Protein AF-A0A7C6WUN3-F1 (afdb_monomer)

Nearest PDB structures (foldseek):
  3dx5-assembly1_A  TM=6.232E-01  e=2.231E-01  Bacillus anthracis
  5tnv-assembly1_A  TM=5.798E-01  e=2.880E-01  Mycolicibacterium smegmatis MC2 155
  3lmz-assembly1_A-2  TM=5.582E-01  e=8.530E-01  Parabacteroides distasonis ATCC 8503

Structure (mmCIF, N/CA/C/O backbone):
data_AF-A0A7C6WUN3-F1
#
_entry.id   AF-A0A7C6WUN3-F1
#
loop_
_atom_site.group_PDB
_atom_site.id
_atom_site.type_symbol
_atom_site.label_atom_id
_atom_site.label_alt_id
_atom_site.label_comp_id
_atom_site.label_asym_id
_atom_site.label_entity_id
_atom_site.label_seq_id
_atom_site.pdbx_PDB_ins_code
_atom_site.Cartn_x
_atom_site.Cartn_y
_atom_site.Cartn_z
_atom_site.occupancy
_atom_site.B_iso_or_equiv
_atom_site.auth_seq_id
_atom_site.auth_comp_id
_atom_site.auth_asym_id
_atom_site.auth_atom_id
_atom_site.pdbx_PDB_model_num
ATOM 1 N N . LEU A 1 1 ? -6.013 -14.497 16.327 1.00 86.88 1 LEU A N 1
ATOM 2 C CA . LEU A 1 1 ? -4.813 -14.466 15.458 1.00 86.88 1 LEU A CA 1
ATOM 3 C C . LEU A 1 1 ? -4.934 -13.212 14.608 1.00 86.88 1 LEU A C 1
ATOM 5 O O . LEU A 1 1 ? -6.048 -12.945 14.193 1.00 86.88 1 LEU A O 1
ATOM 9 N N . MET A 1 2 ? -3.855 -12.459 14.393 1.00 95.06 2 MET A N 1
ATOM 10 C CA . MET A 1 2 ? -3.858 -11.282 13.511 1.00 95.06 2 MET A CA 1
ATOM 11 C C . MET A 1 2 ? -2.974 -11.541 12.286 1.00 95.06 2 MET A C 1
ATOM 13 O O . MET A 1 2 ? -2.032 -12.331 12.383 1.00 95.06 2 MET A O 1
ATOM 17 N N . VAL A 1 3 ? -3.251 -10.864 11.170 1.00 96.38 3 VAL A N 1
ATOM 18 C CA . VAL A 1 3 ? -2.481 -10.965 9.918 1.00 96.38 3 VAL A CA 1
ATOM 19 C C . VAL A 1 3 ? -1.834 -9.635 9.530 1.00 96.38 3 VAL A C 1
ATOM 21 O O . VAL A 1 3 ? -2.332 -8.563 9.874 1.00 96.38 3 VAL A O 1
ATOM 24 N N . ILE A 1 4 ? -0.728 -9.707 8.791 1.00 97.94 4 ILE A N 1
ATOM 25 C CA . ILE A 1 4 ? -0.203 -8.578 8.019 1.00 97.94 4 ILE A CA 1
ATOM 26 C C . ILE A 1 4 ? -0.677 -8.791 6.586 1.00 97.94 4 ILE A C 1
ATOM 28 O O . ILE A 1 4 ? -0.344 -9.811 5.978 1.00 97.94 4 ILE A O 1
ATOM 32 N N . LEU A 1 5 ? -1.496 -7.874 6.077 1.00 98.19 5 LEU A N 1
ATOM 33 C CA . LEU A 1 5 ? -2.067 -7.993 4.740 1.00 98.19 5 LEU A CA 1
ATOM 34 C C . LEU A 1 5 ? -1.201 -7.229 3.740 1.00 98.19 5 LEU A C 1
ATOM 36 O O . LEU A 1 5 ? -0.914 -6.048 3.913 1.00 98.19 5 LEU A O 1
ATOM 40 N N . ASP A 1 6 ? -0.822 -7.913 2.672 1.00 98.25 6 ASP A N 1
ATOM 41 C CA . ASP A 1 6 ? -0.110 -7.340 1.539 1.00 98.25 6 ASP A CA 1
ATOM 42 C C . ASP A 1 6 ? -0.999 -7.474 0.296 1.00 98.25 6 ASP A C 1
ATOM 44 O O . ASP A 1 6 ? -1.136 -8.584 -0.229 1.00 98.25 6 ASP A O 1
ATOM 48 N N . PRO A 1 7 ? -1.625 -6.381 -0.177 1.00 97.75 7 PRO A N 1
ATOM 49 C CA . PRO A 1 7 ? -2.504 -6.440 -1.339 1.00 97.75 7 PRO A CA 1
ATOM 50 C C . PRO A 1 7 ? -1.805 -6.916 -2.619 1.00 97.75 7 PRO A C 1
ATOM 52 O O . PRO A 1 7 ? -2.447 -7.537 -3.460 1.00 97.75 7 PRO A O 1
ATOM 55 N N . VAL A 1 8 ? -0.501 -6.662 -2.776 1.00 97.94 8 VAL A N 1
ATOM 56 C CA . VAL A 1 8 ? 0.252 -7.047 -3.980 1.00 97.94 8 VAL A CA 1
ATOM 57 C C . VAL A 1 8 ? 0.559 -8.544 -3.983 1.00 97.94 8 VAL A C 1
ATOM 59 O O . VAL A 1 8 ? 0.512 -9.164 -5.043 1.00 97.94 8 VAL A O 1
ATOM 62 N N . ASN A 1 9 ? 0.792 -9.159 -2.820 1.00 97.75 9 ASN A N 1
ATOM 63 C CA . ASN A 1 9 ? 1.007 -10.613 -2.728 1.00 97.75 9 ASN A CA 1
ATOM 64 C C . ASN A 1 9 ? -0.237 -11.445 -3.094 1.00 97.75 9 ASN A C 1
ATOM 66 O O . ASN A 1 9 ? -0.119 -12.650 -3.306 1.00 97.75 9 ASN A O 1
ATOM 70 N N . LEU A 1 10 ? -1.420 -10.829 -3.176 1.00 97.56 10 LEU A N 1
ATOM 71 C CA . LEU A 1 10 ? -2.643 -11.484 -3.655 1.00 97.56 10 LEU A CA 1
ATOM 72 C C . LEU A 1 10 ? -2.71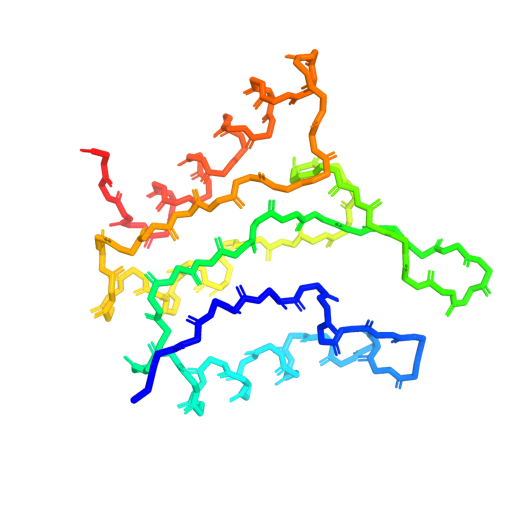2 -11.564 -5.186 1.00 97.56 10 LEU A C 1
ATOM 74 O O . LEU A 1 10 ? -3.608 -12.214 -5.730 1.00 97.56 10 LEU A O 1
ATOM 78 N N . LEU A 1 11 ? 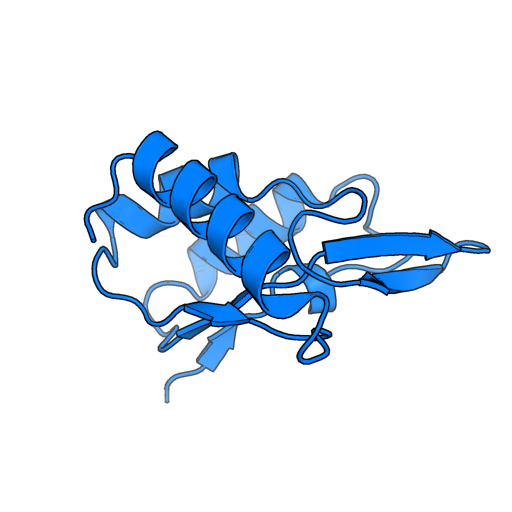-1.810 -10.875 -5.886 1.00 97.94 11 LEU A N 1
ATOM 79 C CA . LEU A 1 11 ? -1.865 -10.684 -7.327 1.00 97.94 11 LEU A CA 1
ATOM 80 C C . LEU A 1 11 ? -0.852 -11.567 -8.053 1.00 97.94 11 LEU A C 1
ATOM 82 O O . LEU A 1 11 ? 0.295 -11.732 -7.642 1.00 97.94 11 LEU A O 1
ATOM 86 N N . HIS A 1 12 ? -1.276 -12.089 -9.194 1.00 96.75 12 HIS A N 1
ATOM 87 C CA . HIS A 1 12 ? -0.463 -12.857 -10.130 1.00 96.75 12 HIS A CA 1
ATOM 88 C C . HIS A 1 12 ? -1.048 -12.734 -11.547 1.00 96.75 12 HIS A C 1
ATOM 90 O O . HIS A 1 12 ? -2.156 -12.217 -11.720 1.00 96.75 12 HIS A O 1
ATOM 96 N N . GLY A 1 13 ? -0.344 -13.250 -12.560 1.00 95.62 13 GLY A N 1
ATOM 97 C CA . GLY A 1 13 ? -0.738 -13.119 -13.971 1.00 95.62 13 GLY A CA 1
ATOM 98 C C . GLY A 1 13 ? -2.204 -13.467 -14.264 1.00 95.62 13 GLY A C 1
ATOM 99 O O . GLY A 1 13 ? -2.867 -12.739 -14.997 1.00 95.62 13 GLY A O 1
ATOM 100 N N . ASP A 1 14 ? -2.750 -14.493 -13.606 1.00 96.50 14 ASP A N 1
ATOM 101 C CA . ASP A 1 14 ? -4.102 -14.995 -13.893 1.00 96.50 14 ASP A CA 1
ATOM 102 C C . ASP A 1 14 ? -5.239 -14.181 -13.248 1.00 96.50 14 ASP A C 1
ATOM 104 O O . ASP A 1 14 ? -6.407 -14.341 -13.611 1.00 96.50 14 ASP A O 1
ATOM 108 N N . ASN A 1 15 ? -4.944 -13.309 -12.276 1.00 97.25 15 ASN A N 1
ATOM 109 C CA . ASN A 1 15 ? -5.968 -12.515 -11.580 1.00 97.25 15 ASN A CA 1
ATOM 110 C C . ASN A 1 15 ? -5.752 -11.003 -11.660 1.00 97.25 15 ASN A C 1
ATOM 112 O O . ASN A 1 15 ? -6.634 -10.264 -11.226 1.00 97.25 15 ASN A O 1
ATOM 116 N N . ILE A 1 16 ? -4.653 -10.535 -12.258 1.00 96.50 16 ILE A N 1
ATOM 117 C CA . ILE A 1 16 ? -4.328 -9.107 -12.291 1.00 96.50 16 ILE A CA 1
ATOM 118 C C . ILE A 1 16 ? -5.401 -8.267 -12.995 1.00 96.50 16 ILE A C 1
ATOM 120 O O . ILE A 1 16 ? -5.719 -7.169 -12.551 1.00 96.50 16 ILE A O 1
ATOM 124 N N . ALA A 1 17 ? -6.056 -8.822 -14.020 1.00 96.12 17 ALA A N 1
ATOM 125 C CA . ALA A 1 17 ? -7.174 -8.172 -14.709 1.00 96.12 17 ALA A CA 1
ATOM 126 C C . ALA A 1 17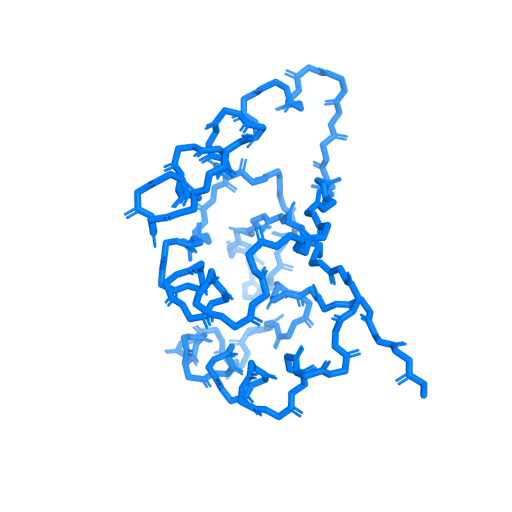 ? -8.399 -7.926 -13.801 1.00 96.12 17 ALA A C 1
ATOM 128 O O . ALA A 1 17 ? -9.276 -7.139 -14.143 1.00 96.12 17 ALA A O 1
ATOM 129 N N . ARG A 1 18 ? -8.470 -8.603 -12.647 1.00 97.31 18 ARG A N 1
ATOM 130 C CA . ARG A 1 18 ? -9.513 -8.462 -11.619 1.00 97.31 18 ARG A CA 1
ATOM 131 C C . ARG A 1 18 ? -8.939 -7.968 -10.287 1.00 97.31 18 ARG A C 1
ATOM 133 O O . ARG A 1 18 ? -9.562 -8.191 -9.252 1.00 97.31 18 ARG A O 1
ATOM 140 N N . ARG A 1 19 ? -7.764 -7.324 -10.307 1.00 96.88 19 ARG A N 1
ATOM 141 C CA . ARG A 1 19 ? -7.028 -6.853 -9.123 1.00 96.88 19 ARG A CA 1
ATOM 142 C C . ARG A 1 19 ? -7.934 -6.221 -8.072 1.00 96.88 19 ARG A C 1
ATOM 144 O O . ARG A 1 19 ? -7.920 -6.659 -6.928 1.00 96.88 19 ARG A O 1
ATOM 151 N N . ASP A 1 20 ? -8.716 -5.220 -8.466 1.00 96.62 20 ASP A N 1
ATOM 152 C CA . ASP A 1 20 ? -9.516 -4.439 -7.520 1.00 96.62 20 ASP A CA 1
ATOM 153 C C . ASP A 1 20 ? -10.553 -5.327 -6.813 1.00 96.62 20 ASP A C 1
ATOM 155 O O . ASP A 1 20 ? -10.686 -5.262 -5.597 1.00 96.62 20 ASP A O 1
ATOM 159 N N . ALA A 1 21 ? -11.187 -6.256 -7.540 1.00 98.00 21 ALA A N 1
ATOM 160 C CA . ALA A 1 21 ? -12.134 -7.209 -6.960 1.00 98.00 21 ALA A CA 1
ATOM 161 C C . ALA A 1 21 ? -11.465 -8.201 -5.992 1.00 98.00 21 ALA A C 1
ATOM 163 O O . ALA A 1 21 ? -12.034 -8.508 -4.948 1.00 98.00 21 ALA A O 1
ATOM 164 N N . VAL A 1 22 ? -10.258 -8.685 -6.316 1.00 98.25 22 VAL A N 1
ATOM 165 C CA . VAL A 1 22 ? -9.488 -9.587 -5.436 1.00 98.25 22 VAL A CA 1
ATOM 166 C C . VAL A 1 22 ? -9.118 -8.879 -4.133 1.00 98.25 22 VAL A C 1
ATOM 168 O O . VAL A 1 22 ? -9.253 -9.448 -3.050 1.00 98.25 22 VAL A O 1
ATOM 171 N N . ILE A 1 23 ? -8.661 -7.629 -4.228 1.00 98.19 23 ILE A N 1
ATOM 172 C CA . ILE A 1 23 ? -8.280 -6.836 -3.059 1.00 98.19 23 ILE A CA 1
ATOM 173 C C . ILE A 1 23 ? -9.514 -6.478 -2.227 1.00 98.19 23 ILE A C 1
ATOM 175 O O . ILE A 1 23 ? -9.470 -6.606 -1.005 1.00 98.19 23 ILE A O 1
ATOM 179 N N . ASP A 1 24 ? -10.616 -6.072 -2.857 1.00 97.75 24 ASP A N 1
ATOM 180 C CA . ASP A 1 24 ? -11.854 -5.738 -2.149 1.00 97.75 24 ASP A CA 1
ATOM 181 C C . ASP A 1 24 ? -12.420 -6.934 -1.377 1.00 97.75 24 ASP A C 1
ATOM 183 O O . ASP A 1 24 ? -12.830 -6.772 -0.224 1.00 97.75 24 ASP A O 1
ATOM 187 N N . GLU A 1 25 ? -12.396 -8.132 -1.969 1.00 98.31 25 GLU A N 1
ATOM 188 C CA . GLU A 1 25 ? -12.789 -9.372 -1.294 1.00 98.31 25 GLU A CA 1
ATOM 189 C C . GLU A 1 25 ? -11.879 -9.662 -0.091 1.00 98.31 25 GLU A C 1
ATOM 191 O O . GLU A 1 25 ? -12.365 -9.926 1.011 1.00 98.31 25 GLU A O 1
ATOM 196 N N . ALA A 1 26 ? -10.560 -9.539 -0.260 1.00 98.06 26 ALA A N 1
ATOM 197 C CA . ALA A 1 26 ? -9.615 -9.734 0.834 1.00 98.06 26 ALA A CA 1
ATOM 198 C C . ALA A 1 26 ? -9.811 -8.717 1.969 1.00 98.06 26 ALA A C 1
ATOM 200 O O . ALA A 1 26 ? -9.747 -9.089 3.141 1.00 98.06 26 ALA A O 1
ATOM 201 N N . LEU A 1 27 ? -10.085 -7.447 1.652 1.00 98.00 27 LEU A N 1
ATOM 202 C CA . LEU A 1 27 ? -10.390 -6.426 2.656 1.00 98.00 27 LEU A CA 1
ATOM 203 C C . LEU A 1 27 ? -11.695 -6.735 3.396 1.00 98.00 27 LEU A C 1
ATOM 205 O O . LEU A 1 27 ? -11.755 -6.549 4.608 1.00 98.00 27 LEU A O 1
ATOM 209 N N . GLU A 1 28 ? -12.728 -7.212 2.703 1.00 98.00 28 GLU A N 1
ATOM 210 C CA . GLU A 1 28 ? -13.994 -7.582 3.344 1.00 98.00 28 GLU A CA 1
ATOM 211 C C . GLU A 1 28 ? -13.815 -8.748 4.327 1.00 98.00 28 GLU A C 1
ATOM 213 O O . GLU A 1 28 ? -14.361 -8.720 5.428 1.00 98.00 28 GLU A O 1
ATOM 218 N N . LEU A 1 29 ? -12.999 -9.739 3.961 1.00 97.62 29 LEU A N 1
ATOM 219 C CA . LEU A 1 29 ? -12.782 -10.938 4.771 1.00 97.62 29 LEU A CA 1
ATOM 220 C C . LEU A 1 29 ? -11.778 -10.735 5.912 1.00 97.62 29 LEU A C 1
ATOM 222 O O . LEU A 1 29 ? -11.960 -11.299 6.988 1.00 97.62 29 LEU A O 1
ATOM 226 N N . LEU A 1 30 ? -10.700 -9.979 5.680 1.00 97.69 30 LEU A N 1
ATOM 227 C CA . LEU A 1 30 ? -9.512 -10.009 6.544 1.00 97.69 30 LEU A CA 1
ATOM 228 C C . LEU A 1 30 ? -9.230 -8.696 7.275 1.00 97.69 30 LEU A C 1
ATOM 230 O O . LEU A 1 30 ? -8.437 -8.698 8.219 1.00 97.69 30 LEU A O 1
ATOM 234 N N . LEU A 1 31 ? -9.840 -7.567 6.890 1.00 97.62 31 LEU A N 1
ATOM 235 C CA . LEU A 1 31 ? -9.460 -6.263 7.453 1.00 97.62 31 LEU A CA 1
ATOM 236 C C . LEU A 1 31 ? -9.666 -6.198 8.972 1.00 97.62 31 LEU A C 1
ATOM 238 O O . LEU A 1 31 ? -8.836 -5.618 9.67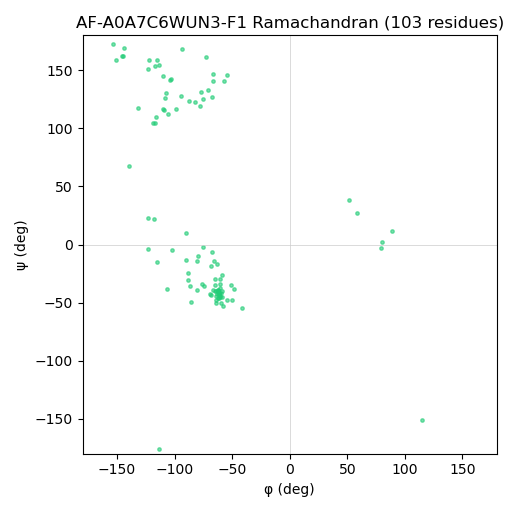5 1.00 97.62 31 LEU A O 1
ATOM 242 N N . CYS A 1 32 ? -10.729 -6.822 9.494 1.00 96.94 32 CYS A N 1
ATOM 243 C CA . CYS A 1 32 ?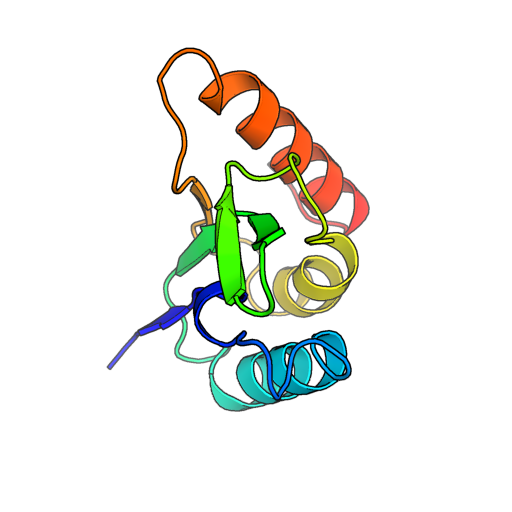 -10.995 -6.870 10.935 1.00 96.94 32 CYS A CA 1
ATOM 244 C C . CYS A 1 32 ? -9.787 -7.441 11.702 1.00 96.94 32 CYS A C 1
ATOM 246 O O . CYS A 1 32 ? -9.274 -6.794 12.621 1.00 96.94 32 CYS A O 1
ATOM 248 N N . ASP A 1 33 ? -9.254 -8.564 11.216 1.00 97.69 33 ASP A N 1
ATOM 249 C CA . ASP A 1 33 ? -8.130 -9.306 11.795 1.00 97.69 33 ASP A CA 1
ATOM 250 C C . ASP A 1 33 ? -6.754 -8.862 11.259 1.00 97.69 33 ASP A C 1
ATOM 252 O O . ASP A 1 33 ? -5.733 -9.496 11.530 1.00 97.69 33 ASP A O 1
ATOM 256 N N . THR A 1 34 ? -6.683 -7.753 10.518 1.00 98.44 34 THR A N 1
ATOM 257 C CA . THR A 1 34 ? -5.418 -7.210 10.000 1.00 98.44 34 THR A CA 1
ATOM 258 C C . THR A 1 34 ? -4.773 -6.270 11.019 1.00 98.44 34 THR A C 1
ATOM 260 O O . THR A 1 34 ? -5.398 -5.300 11.454 1.00 98.44 34 THR A O 1
ATOM 263 N N . ALA A 1 35 ? -3.530 -6.544 11.418 1.00 98.19 35 ALA A N 1
ATOM 264 C CA . ALA A 1 35 ? -2.755 -5.699 12.331 1.00 98.19 35 ALA A CA 1
ATOM 265 C C . ALA A 1 35 ? -1.995 -4.580 11.603 1.00 98.19 35 ALA A C 1
ATOM 267 O O . ALA A 1 35 ? -1.889 -3.481 12.134 1.00 98.19 35 ALA A O 1
ATOM 268 N N . ALA A 1 36 ? -1.502 -4.855 10.394 1.00 98.38 36 ALA A N 1
ATOM 269 C CA . ALA A 1 36 ? -0.745 -3.911 9.580 1.00 98.38 36 A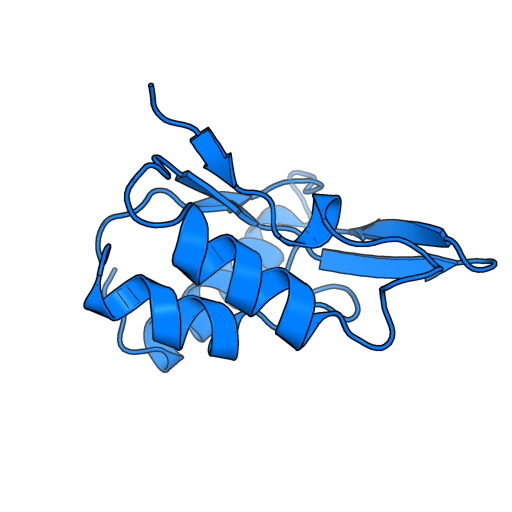LA A CA 1
ATOM 270 C C . ALA A 1 36 ? -0.934 -4.203 8.086 1.00 98.38 36 ALA A C 1
ATOM 272 O O . ALA A 1 36 ? -1.265 -5.334 7.709 1.00 98.38 36 ALA A O 1
ATOM 273 N N . LEU A 1 37 ? -0.684 -3.200 7.245 1.00 98.44 37 LEU A N 1
ATOM 274 C CA . LEU A 1 37 ? -0.612 -3.358 5.795 1.00 98.44 37 LEU A CA 1
ATOM 275 C C . LEU A 1 37 ? 0.833 -3.246 5.320 1.00 98.44 37 LEU A C 1
ATOM 277 O O . LEU A 1 37 ? 1.514 -2.273 5.640 1.00 98.44 37 LEU A O 1
ATOM 281 N N . HIS A 1 38 ? 1.282 -4.202 4.514 1.00 98.50 38 HIS A N 1
ATOM 282 C CA . HIS A 1 38 ? 2.468 -3.999 3.690 1.00 98.50 38 HIS A CA 1
ATOM 283 C C . HIS A 1 38 ? 2.103 -3.144 2.484 1.00 98.50 38 HIS A C 1
ATOM 285 O O . HIS A 1 38 ? 1.118 -3.402 1.792 1.00 98.50 38 HIS A O 1
ATOM 291 N N . ILE A 1 39 ? 2.913 -2.119 2.250 1.00 98.38 39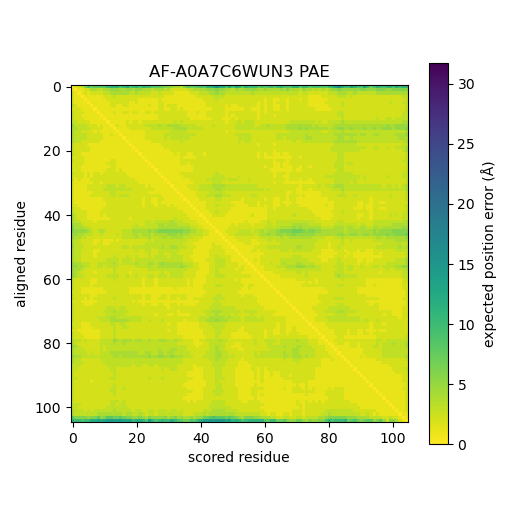 ILE A N 1
ATOM 292 C CA . ILE A 1 39 ? 2.693 -1.118 1.223 1.00 98.38 39 ILE A CA 1
ATOM 293 C C . ILE A 1 39 ? 3.854 -1.162 0.238 1.00 98.38 39 ILE A C 1
ATOM 295 O O . ILE A 1 39 ? 4.961 -0.686 0.497 1.00 98.38 39 ILE A O 1
ATOM 299 N N . LYS A 1 40 ? 3.558 -1.745 -0.917 1.00 98.12 40 LYS A N 1
ATOM 300 C CA . LYS A 1 40 ? 4.422 -1.821 -2.094 1.00 98.12 40 LYS A CA 1
ATOM 301 C C . LYS A 1 40 ? 3.594 -1.711 -3.362 1.00 98.12 40 LYS A C 1
ATOM 303 O O . LYS A 1 40 ? 2.369 -1.785 -3.321 1.00 98.12 40 LYS A O 1
ATOM 308 N N . SER A 1 41 ? 4.253 -1.536 -4.486 1.00 98.00 41 SER A N 1
ATOM 309 C CA . SER A 1 41 ? 3.629 -1.536 -5.801 1.00 98.00 41 SER A CA 1
ATOM 310 C C . SER A 1 41 ? 4.104 -2.741 -6.612 1.00 98.00 41 SER A C 1
ATOM 312 O O . SER A 1 41 ? 4.828 -3.604 -6.105 1.00 98.00 41 SER A O 1
ATOM 314 N N . TYR A 1 42 ? 3.680 -2.817 -7.867 1.00 97.88 42 TYR A N 1
ATOM 315 C CA . TYR A 1 42 ? 4.140 -3.820 -8.808 1.00 97.88 42 TYR A CA 1
ATOM 316 C C . TYR A 1 42 ? 4.220 -3.285 -10.240 1.00 97.88 42 TYR A C 1
ATOM 318 O O . TYR A 1 42 ? 3.581 -2.289 -10.582 1.00 97.88 42 TYR A O 1
ATOM 326 N N . TYR A 1 43 ? 4.964 -4.006 -11.075 1.00 97.44 43 TYR A N 1
ATOM 327 C CA . TYR A 1 43 ? 4.919 -3.930 -12.534 1.00 97.44 43 TYR A CA 1
ATOM 328 C C . TYR A 1 43 ? 4.611 -5.312 -13.110 1.00 97.44 43 TYR A C 1
ATOM 330 O O . TYR A 1 43 ? 4.993 -6.330 -12.519 1.00 97.44 43 TYR A O 1
ATOM 338 N N . MET A 1 44 ? 3.971 -5.357 -14.277 1.00 96.38 44 MET A N 1
ATOM 339 C CA . MET A 1 44 ? 3.881 -6.586 -15.063 1.00 96.38 44 MET A CA 1
ATOM 340 C C . MET A 1 44 ? 5.145 -6.791 -15.902 1.00 96.38 44 MET A C 1
ATOM 342 O O . MET A 1 44 ? 5.486 -5.972 -16.752 1.00 96.38 44 MET A O 1
ATOM 346 N N . GLU A 1 45 ? 5.816 -7.925 -15.712 1.00 95.94 45 GLU A N 1
ATOM 347 C CA . GLU A 1 45 ? 6.978 -8.325 -16.507 1.00 95.94 45 GLU A CA 1
ATOM 348 C C . GLU A 1 45 ? 6.809 -9.774 -16.971 1.00 95.94 45 GLU A C 1
ATOM 350 O O . GLU A 1 45 ? 6.730 -10.694 -16.157 1.00 95.94 45 GLU A O 1
ATOM 355 N N . ASN A 1 46 ? 6.740 -9.988 -18.289 1.00 94.69 46 ASN A N 1
ATOM 356 C CA . ASN A 1 46 ? 6.580 -11.316 -18.901 1.00 94.69 46 ASN A CA 1
ATOM 357 C C . ASN A 1 46 ? 5.400 -12.128 -18.324 1.00 94.69 46 ASN A C 1
ATOM 359 O O . ASN A 1 46 ? 5.512 -13.331 -18.115 1.00 94.69 46 ASN A O 1
ATOM 363 N N . GLY A 1 47 ? 4.274 -11.467 -18.031 1.00 93.12 47 GLY A N 1
ATOM 364 C CA . GLY A 1 47 ? 3.088 -12.104 -17.441 1.00 93.12 47 GLY A CA 1
ATOM 365 C C . GLY A 1 47 ? 3.168 -12.337 -15.928 1.00 93.12 47 GLY A C 1
ATOM 366 O O . GLY A 1 47 ? 2.223 -12.861 -15.342 1.00 93.12 47 GLY A O 1
ATOM 367 N N . HIS A 1 48 ? 4.252 -11.917 -15.275 1.00 95.31 48 HIS A N 1
ATOM 368 C CA . HIS A 1 48 ? 4.442 -12.050 -13.835 1.00 95.31 48 HIS A CA 1
ATOM 369 C C . HIS A 1 48 ? 4.374 -10.700 -13.124 1.00 95.31 48 HIS A C 1
ATOM 371 O O . HIS A 1 48 ? 4.844 -9.684 -13.632 1.00 95.31 48 HIS A O 1
ATOM 377 N N . VAL A 1 49 ? 3.832 -10.717 -11.907 1.00 97.06 49 VAL A N 1
ATOM 378 C CA . VAL A 1 49 ? 3.826 -9.568 -10.999 1.00 97.06 49 VAL A CA 1
ATOM 379 C C . VAL A 1 49 ? 5.211 -9.451 -10.363 1.00 97.06 49 VAL A C 1
ATOM 381 O O . VAL A 1 49 ? 5.674 -10.372 -9.685 1.00 97.06 49 VAL A O 1
ATOM 384 N N . LYS A 1 50 ? 5.888 -8.324 -10.587 1.00 97.75 50 LYS A N 1
ATOM 385 C CA . LYS A 1 50 ? 7.170 -7.986 -9.954 1.00 97.75 50 LYS A CA 1
ATOM 386 C C . LYS A 1 50 ? 6.959 -6.871 -8.947 1.00 97.75 50 LYS A C 1
ATOM 388 O O . LYS A 1 50 ? 6.413 -5.836 -9.301 1.00 97.75 50 LYS A O 1
ATOM 393 N N . SER A 1 51 ? 7.392 -7.085 -7.706 1.00 97.12 51 SER A N 1
ATOM 394 C CA . SER A 1 51 ? 7.266 -6.084 -6.640 1.00 97.12 51 SER A CA 1
ATOM 395 C C . SER A 1 51 ? 8.136 -4.854 -6.906 1.00 97.12 51 SER A C 1
ATOM 397 O O . SER A 1 51 ? 9.230 -4.963 -7.459 1.00 97.12 51 SER A O 1
ATOM 399 N N . ALA A 1 52 ? 7.648 -3.695 -6.476 1.00 97.75 52 ALA A N 1
ATOM 400 C CA . ALA A 1 52 ? 8.295 -2.397 -6.611 1.00 97.75 52 ALA A CA 1
ATOM 401 C C . ALA A 1 52 ? 8.001 -1.509 -5.386 1.00 97.75 52 ALA A C 1
ATOM 403 O O . ALA A 1 52 ? 7.041 -1.778 -4.659 1.00 97.75 52 ALA A O 1
ATOM 404 N N . PRO A 1 53 ? 8.776 -0.438 -5.143 1.00 97.94 53 PRO A N 1
ATOM 405 C CA . PRO A 1 53 ? 8.431 0.567 -4.139 1.00 97.94 53 PRO A CA 1
ATOM 406 C C . PRO A 1 53 ? 7.028 1.152 -4.360 1.00 97.94 53 PRO A C 1
ATOM 408 O O . PRO A 1 53 ? 6.600 1.349 -5.496 1.00 97.94 53 PRO A O 1
ATOM 411 N N . ALA A 1 54 ? 6.312 1.497 -3.289 1.00 97.94 54 ALA A N 1
ATOM 412 C CA . ALA A 1 54 ? 5.039 2.210 -3.416 1.00 97.94 54 ALA A CA 1
ATOM 413 C C . ALA A 1 54 ? 5.205 3.536 -4.190 1.00 97.94 54 ALA A C 1
ATOM 415 O O . ALA A 1 54 ? 6.206 4.234 -4.034 1.00 97.94 54 ALA A O 1
ATOM 416 N N . GLY A 1 55 ? 4.233 3.867 -5.046 1.00 96.81 55 GLY A N 1
ATOM 417 C CA . GLY A 1 55 ? 4.315 5.011 -5.964 1.00 96.81 55 GLY A CA 1
ATOM 418 C C . GLY A 1 55 ? 5.149 4.760 -7.227 1.00 96.81 55 GLY A C 1
ATOM 419 O O . GLY A 1 55 ? 5.216 5.632 -8.090 1.00 96.81 55 GLY A O 1
ATOM 420 N N . GLN A 1 56 ? 5.761 3.579 -7.365 1.00 95.94 56 GLN A N 1
ATOM 421 C CA . GLN A 1 56 ? 6.440 3.136 -8.581 1.00 95.94 56 GLN A CA 1
ATOM 422 C C . GLN A 1 56 ? 5.720 1.912 -9.149 1.00 95.94 56 GLN A C 1
ATOM 424 O O . GLN A 1 56 ? 5.746 0.839 -8.559 1.00 95.94 56 GLN A O 1
ATOM 429 N N . GLY A 1 57 ? 5.039 2.060 -10.281 1.00 95.62 57 GLY A N 1
ATOM 430 C CA . GLY A 1 57 ? 4.304 0.971 -10.926 1.00 95.62 57 GLY A CA 1
ATOM 431 C C . GLY A 1 57 ? 2.811 1.203 -10.952 1.00 95.62 57 GLY A C 1
ATOM 432 O O . GLY A 1 57 ? 2.367 2.342 -11.055 1.00 95.62 57 GLY A O 1
ATOM 433 N N . GLU A 1 58 ? 2.053 0.116 -10.943 1.00 96.19 58 GLU A N 1
ATOM 434 C CA . GLU A 1 58 ? 0.642 0.133 -11.335 1.00 96.19 58 GLU A CA 1
ATOM 435 C C . GLU A 1 58 ? -0.328 0.109 -10.148 1.00 96.19 58 GLU A C 1
ATOM 437 O O . GLU A 1 58 ? -1.543 0.199 -10.336 1.00 96.19 58 GLU A O 1
ATOM 442 N N . MET A 1 59 ? 0.185 -0.029 -8.925 1.00 97.00 59 MET A N 1
ATOM 443 C CA . MET A 1 59 ? -0.645 -0.104 -7.729 1.00 97.00 59 MET A CA 1
ATOM 444 C C . MET A 1 59 ? -1.202 1.272 -7.347 1.00 97.00 59 MET A C 1
ATOM 446 O O . MET A 1 59 ? -0.437 2.208 -7.119 1.00 97.00 59 MET A O 1
ATOM 450 N N . ASP A 1 60 ? -2.526 1.361 -7.210 1.00 95.00 60 ASP A N 1
ATOM 451 C CA . ASP A 1 60 ? -3.241 2.534 -6.699 1.00 95.00 60 ASP A CA 1
ATOM 452 C C . ASP A 1 60 ? -3.817 2.226 -5.309 1.00 95.00 60 ASP A C 1
ATOM 454 O O . ASP A 1 60 ? -4.662 1.342 -5.149 1.00 95.00 60 ASP A O 1
ATOM 458 N N . TYR A 1 61 ? -3.337 2.940 -4.288 1.00 97.94 61 TYR A N 1
ATOM 459 C CA . TYR A 1 61 ? -3.753 2.729 -2.900 1.00 97.94 61 TYR A CA 1
ATOM 460 C C . TYR A 1 61 ? -4.952 3.575 -2.471 1.00 97.94 61 TYR A C 1
ATOM 462 O O . TYR A 1 61 ? -5.533 3.278 -1.423 1.00 97.94 61 TYR A O 1
ATOM 470 N N . LEU A 1 62 ? -5.364 4.595 -3.231 1.00 98.12 62 LEU A N 1
ATOM 471 C CA . LEU A 1 62 ? -6.477 5.454 -2.820 1.00 98.12 62 LEU A CA 1
ATOM 472 C C . LEU A 1 62 ? -7.790 4.672 -2.594 1.00 98.12 62 LEU A C 1
ATOM 474 O O . LEU A 1 62 ? -8.423 4.889 -1.554 1.00 98.12 62 LEU A O 1
ATOM 478 N N . PRO A 1 63 ? -8.216 3.739 -3.474 1.00 97.75 63 PRO A N 1
ATOM 479 C CA . PRO A 1 63 ? -9.425 2.942 -3.244 1.00 97.75 63 PRO A CA 1
ATOM 480 C C . PRO A 1 63 ? -9.327 2.063 -1.990 1.00 97.75 63 PRO A C 1
ATOM 482 O O . PRO A 1 63 ? -10.280 1.977 -1.213 1.00 97.75 63 PRO A O 1
ATOM 485 N N . ILE A 1 64 ? -8.152 1.476 -1.746 1.00 98.25 64 ILE A N 1
ATOM 486 C CA . ILE A 1 64 ? -7.876 0.639 -0.571 1.00 98.25 64 ILE A CA 1
ATOM 487 C C . ILE A 1 64 ? -7.981 1.482 0.698 1.00 98.25 64 ILE A C 1
ATOM 489 O O . ILE A 1 64 ? -8.707 1.131 1.628 1.00 98.25 64 ILE A O 1
ATOM 493 N N . PHE A 1 65 ? -7.315 2.635 0.737 1.00 98.62 65 PHE A N 1
ATOM 494 C CA . PHE A 1 65 ? -7.341 3.507 1.907 1.00 98.62 65 PHE A CA 1
ATOM 495 C C . PHE A 1 65 ? -8.732 4.077 2.180 1.00 98.62 65 PHE A C 1
ATOM 497 O O . PHE A 1 65 ? -9.131 4.118 3.342 1.00 98.62 65 PHE A O 1
ATOM 504 N N . LYS A 1 66 ? -9.540 4.379 1.154 1.00 98.44 66 LYS A N 1
ATOM 505 C CA . LYS A 1 66 ? -10.955 4.765 1.343 1.00 98.44 66 LYS A CA 1
ATOM 506 C C . LYS A 1 66 ? -11.786 3.688 2.053 1.00 98.44 66 LYS A C 1
ATOM 508 O O . LYS A 1 66 ? -12.770 4.011 2.716 1.00 98.44 66 LYS A O 1
ATOM 513 N N . ARG A 1 67 ? -11.399 2.412 1.948 1.00 97.75 67 ARG A N 1
ATOM 514 C CA . ARG A 1 67 ? -12.044 1.282 2.645 1.00 97.75 67 ARG A CA 1
ATOM 515 C C . ARG A 1 67 ? -11.457 1.039 4.038 1.00 97.75 67 ARG A C 1
ATOM 517 O O . ARG A 1 67 ? -12.177 0.552 4.914 1.00 97.75 67 ARG A O 1
A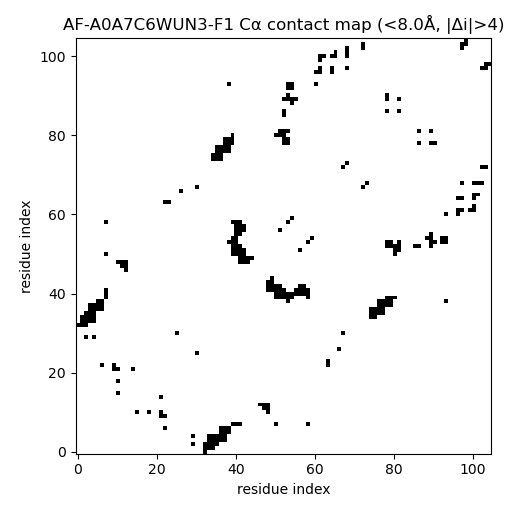TOM 524 N N . VAL A 1 68 ? -10.173 1.347 4.229 1.00 98.31 68 VAL A N 1
ATOM 525 C CA . VAL A 1 68 ? -9.412 1.090 5.462 1.00 98.31 68 VAL A CA 1
ATOM 526 C C . VAL A 1 68 ? -9.588 2.210 6.485 1.00 98.31 68 VAL A C 1
ATOM 528 O O . VAL A 1 68 ? -9.927 1.913 7.630 1.00 98.31 68 VAL A O 1
ATOM 531 N N . VAL A 1 69 ? -9.423 3.476 6.088 1.00 98.44 69 VAL A N 1
ATOM 532 C CA . VAL A 1 69 ? -9.459 4.651 6.982 1.00 98.44 69 VAL A CA 1
ATOM 533 C C . VAL A 1 69 ? -10.699 4.667 7.891 1.00 98.44 69 VAL A C 1
ATOM 535 O O . VAL A 1 69 ? -10.522 4.798 9.100 1.00 98.44 69 VAL A O 1
ATOM 538 N N . PRO A 1 70 ? -11.939 4.450 7.402 1.00 97.69 70 PRO A N 1
ATOM 539 C CA . PRO A 1 70 ? -13.125 4.502 8.263 1.00 97.69 70 PRO A CA 1
ATOM 540 C C . PRO A 1 70 ? -13.214 3.368 9.296 1.00 97.69 70 PRO A C 1
ATOM 542 O O . PRO A 1 70 ? -13.991 3.464 10.242 1.00 97.69 70 PRO A O 1
ATOM 545 N N . ARG A 1 71 ? -12.470 2.272 9.101 1.00 97.38 71 ARG A N 1
ATOM 546 C CA . ARG A 1 71 ? -12.542 1.060 9.935 1.00 97.38 71 ARG A CA 1
ATOM 547 C C . ARG A 1 71 ? -11.331 0.919 10.853 1.00 97.38 71 ARG A C 1
ATOM 549 O O . ARG A 1 71 ? -11.482 0.474 11.987 1.00 97.38 71 ARG A O 1
ATOM 556 N N . LYS A 1 72 ? -10.139 1.276 10.366 1.00 97.75 72 LYS A N 1
ATOM 557 C CA . LYS A 1 72 ? -8.855 1.166 11.078 1.00 97.75 72 LYS A CA 1
ATOM 558 C C . LYS A 1 72 ? -7.981 2.408 10.815 1.00 97.75 72 LYS A C 1
ATOM 560 O O . LYS A 1 72 ? -6.933 2.288 10.186 1.00 97.75 72 LYS A O 1
ATOM 565 N N . PRO A 1 73 ? -8.374 3.600 11.306 1.00 97.25 73 PRO A N 1
ATOM 566 C CA . PRO A 1 73 ? -7.674 4.868 11.042 1.00 97.25 73 PRO A CA 1
ATOM 567 C C . PRO A 1 73 ? -6.273 4.972 11.670 1.00 97.25 73 PRO A C 1
ATOM 569 O O . PRO A 1 73 ? -5.564 5.940 11.428 1.00 97.25 73 PRO A O 1
ATOM 572 N N . HIS A 1 74 ? -5.872 4.000 12.490 1.00 96.50 74 HIS A N 1
ATOM 573 C CA . HIS A 1 74 ? -4.566 3.953 13.156 1.00 96.50 74 HIS A CA 1
ATOM 574 C C . HIS A 1 74 ? -3.805 2.660 12.833 1.00 96.50 74 HIS A C 1
ATOM 576 O O . HIS A 1 74 ? -2.988 2.213 13.629 1.00 96.50 74 HIS A O 1
ATOM 582 N N . ILE A 1 75 ? -4.138 2.004 11.714 1.00 97.81 75 ILE A N 1
ATOM 583 C CA . ILE A 1 75 ? -3.425 0.806 11.265 1.00 97.81 75 ILE A CA 1
ATOM 584 C C . ILE A 1 75 ? -1.988 1.153 10.867 1.00 97.81 75 ILE A C 1
ATOM 586 O O . ILE A 1 75 ? -1.747 2.173 10.221 1.00 97.81 75 ILE A O 1
ATOM 590 N N . ASP A 1 76 ? -1.046 0.276 11.209 1.00 98.12 76 ASP A N 1
ATOM 591 C CA . ASP A 1 76 ? 0.339 0.434 10.784 1.00 98.12 76 ASP A CA 1
ATOM 592 C C . ASP A 1 76 ? 0.478 0.166 9.279 1.00 98.12 76 ASP A C 1
ATOM 594 O O . ASP A 1 76 ? -0.019 -0.833 8.749 1.00 98.12 76 ASP A O 1
ATOM 598 N N . LEU A 1 77 ? 1.188 1.061 8.592 1.00 98.25 77 LEU A N 1
ATOM 599 C CA . LEU A 1 77 ? 1.556 0.933 7.184 1.00 98.25 77 LEU A CA 1
ATOM 600 C C . LEU A 1 77 ? 3.065 0.694 7.086 1.00 98.25 77 LEU A C 1
ATOM 602 O O . LEU A 1 77 ? 3.863 1.551 7.470 1.00 98.25 77 LEU A O 1
ATOM 606 N N . LEU A 1 78 ? 3.464 -0.463 6.566 1.00 98.19 78 LEU A N 1
ATOM 607 C CA . LEU A 1 78 ? 4.860 -0.885 6.470 1.00 98.19 78 LEU A CA 1
ATOM 608 C C . LEU A 1 78 ? 5.324 -0.765 5.016 1.00 98.19 78 LEU A C 1
ATOM 610 O O . LEU A 1 78 ? 4.849 -1.497 4.152 1.00 98.19 78 LEU A O 1
ATOM 614 N N . LEU A 1 79 ? 6.240 0.163 4.729 1.00 98.12 79 LEU A N 1
ATOM 615 C CA . LEU A 1 79 ? 6.830 0.285 3.392 1.00 98.12 79 LEU A CA 1
ATOM 616 C C . LEU A 1 79 ? 7.704 -0.941 3.096 1.00 98.12 79 LEU A C 1
ATOM 618 O O . LEU A 1 79 ? 8.600 -1.267 3.874 1.00 98.12 79 LEU A O 1
ATOM 622 N N . GLU A 1 80 ? 7.463 -1.599 1.964 1.00 96.94 80 GLU A N 1
ATOM 623 C CA . GLU A 1 80 ? 8.219 -2.775 1.522 1.00 96.94 80 GLU A CA 1
ATOM 624 C C . GLU A 1 80 ? 8.850 -2.520 0.144 1.00 96.94 80 GLU A C 1
ATOM 626 O O . GLU A 1 80 ? 8.401 -1.666 -0.620 1.00 96.94 80 GLU A O 1
ATOM 631 N N . ASN A 1 81 ? 9.895 -3.280 -0.197 1.00 97.44 81 ASN A N 1
ATOM 632 C CA . ASN A 1 81 ? 10.641 -3.164 -1.459 1.00 97.44 81 ASN A CA 1
ATOM 633 C C . ASN A 1 81 ? 11.263 -1.779 -1.691 1.00 97.44 81 ASN A C 1
ATOM 635 O O . ASN A 1 81 ? 11.506 -1.382 -2.825 1.00 97.44 81 ASN A O 1
ATOM 639 N N . THR A 1 82 ? 11.563 -1.060 -0.610 1.00 97.31 82 THR A N 1
ATOM 640 C CA . THR A 1 82 ? 12.270 0.222 -0.641 1.00 97.31 82 THR A CA 1
ATOM 641 C C . THR A 1 82 ? 13.733 0.065 -0.234 1.00 97.31 82 THR A C 1
ATOM 643 O O . THR A 1 82 ? 14.051 -0.638 0.723 1.00 97.31 82 THR A O 1
ATOM 646 N N . THR A 1 83 ? 14.617 0.806 -0.893 1.00 97.25 83 THR A N 1
ATOM 647 C CA . THR A 1 83 ? 15.966 1.144 -0.410 1.00 97.25 83 THR A CA 1
ATOM 648 C C . THR A 1 83 ? 15.955 2.497 0.320 1.00 97.25 83 THR A C 1
ATOM 650 O O . THR A 1 83 ? 14.974 3.238 0.176 1.00 97.25 83 THR A O 1
ATOM 653 N N . PRO A 1 84 ? 17.033 2.880 1.039 1.00 97.75 84 PRO A N 1
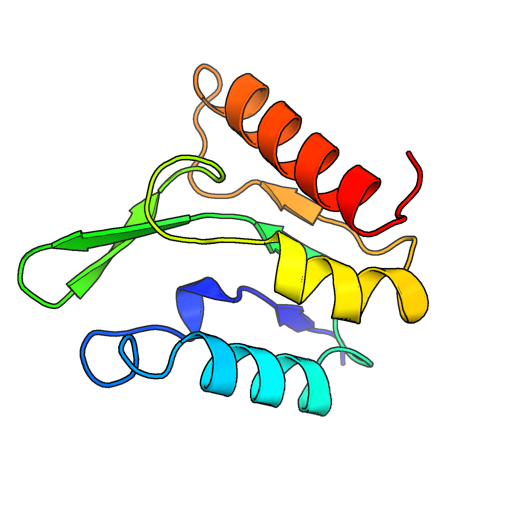ATOM 654 C CA . PRO A 1 84 ? 17.149 4.210 1.644 1.00 97.75 84 PRO A CA 1
ATOM 655 C C . PRO A 1 84 ? 16.888 5.368 0.670 1.00 97.75 84 PRO A C 1
ATOM 657 O O . PRO A 1 84 ? 16.271 6.354 1.059 1.00 97.75 84 PRO A O 1
ATOM 660 N N . ASP A 1 85 ? 17.278 5.221 -0.600 1.00 97.69 85 ASP A N 1
ATOM 661 C CA . ASP A 1 85 ? 17.094 6.259 -1.622 1.00 97.69 85 ASP A CA 1
ATOM 662 C C . ASP A 1 85 ? 15.633 6.377 -2.084 1.00 97.69 85 ASP A C 1
ATOM 664 O O . ASP A 1 85 ? 15.137 7.469 -2.352 1.00 97.69 85 ASP A O 1
ATOM 668 N N . THR A 1 86 ? 14.913 5.252 -2.166 1.00 97.00 86 THR A N 1
ATOM 669 C CA . THR A 1 86 ? 13.512 5.221 -2.641 1.00 97.00 86 THR A CA 1
ATOM 670 C C . THR A 1 86 ? 12.474 5.444 -1.539 1.00 97.00 86 THR A C 1
ATOM 672 O O . THR A 1 86 ? 11.360 5.890 -1.826 1.00 97.00 86 THR A O 1
ATOM 675 N N . ALA A 1 87 ? 12.817 5.155 -0.279 1.00 97.88 87 ALA A N 1
ATOM 676 C CA . ALA A 1 87 ? 11.884 5.210 0.844 1.00 97.88 87 ALA A CA 1
ATOM 677 C C . ALA A 1 87 ? 11.238 6.597 1.055 1.00 97.88 87 ALA A C 1
ATOM 679 O O . ALA A 1 87 ? 10.030 6.634 1.298 1.00 97.88 87 ALA A O 1
ATOM 680 N N . PRO A 1 88 ? 11.949 7.738 0.911 1.00 98.50 88 PRO A N 1
ATOM 681 C CA . PRO A 1 88 ? 11.330 9.058 1.043 1.00 98.50 88 PRO A CA 1
ATOM 682 C C . PRO A 1 88 ? 10.205 9.305 0.030 1.00 98.50 88 PRO A C 1
ATOM 684 O O . PRO A 1 88 ? 9.153 9.828 0.397 1.00 98.50 88 PRO A O 1
ATOM 687 N N . ALA A 1 89 ? 10.398 8.896 -1.229 1.00 98.19 89 ALA A N 1
ATOM 688 C CA . ALA A 1 89 ? 9.393 9.052 -2.278 1.00 98.19 89 ALA A CA 1
ATOM 689 C C . ALA A 1 89 ? 8.186 8.131 -2.045 1.00 98.19 89 ALA A C 1
ATOM 691 O O . ALA A 1 89 ? 7.044 8.582 -2.145 1.00 98.19 89 ALA A O 1
ATOM 692 N N . ALA A 1 90 ? 8.432 6.876 -1.656 1.00 98.38 90 ALA A N 1
ATOM 693 C CA . ALA A 1 90 ? 7.372 5.934 -1.303 1.00 98.38 90 ALA A CA 1
ATOM 694 C C . ALA A 1 90 ? 6.535 6.446 -0.118 1.00 98.38 90 ALA A C 1
ATOM 696 O O . ALA A 1 90 ? 5.308 6.451 -0.181 1.00 98.38 90 ALA A O 1
ATOM 697 N N . LEU A 1 91 ? 7.184 6.959 0.933 1.00 98.38 91 LEU A N 1
ATOM 698 C CA . LEU A 1 91 ? 6.497 7.552 2.080 1.00 98.38 91 LEU A CA 1
ATOM 699 C C . LEU A 1 91 ? 5.642 8.758 1.677 1.00 98.38 91 LEU A C 1
ATOM 701 O O . LEU A 1 91 ? 4.506 8.879 2.135 1.00 98.38 91 LEU A O 1
ATOM 705 N N . ALA A 1 92 ? 6.176 9.650 0.838 1.00 98.38 92 ALA A N 1
ATOM 706 C CA . ALA A 1 92 ? 5.445 10.821 0.361 1.00 98.38 92 ALA A CA 1
ATOM 707 C C . ALA A 1 92 ? 4.192 10.417 -0.430 1.00 98.38 92 ALA A C 1
ATOM 709 O O . ALA A 1 92 ? 3.108 10.928 -0.147 1.00 98.38 92 ALA A O 1
ATOM 710 N N . TYR A 1 93 ? 4.327 9.449 -1.343 1.00 98.25 93 TYR A N 1
ATOM 711 C CA . TYR A 1 93 ? 3.204 8.889 -2.093 1.00 98.25 93 TYR A CA 1
ATOM 712 C C . TYR A 1 93 ? 2.141 8.303 -1.153 1.00 98.25 93 TYR A C 1
ATOM 714 O O . TYR A 1 93 ? 0.981 8.705 -1.203 1.00 98.25 93 TYR A O 1
ATOM 722 N N . VAL A 1 94 ? 2.531 7.416 -0.232 1.00 98.25 94 VAL A N 1
ATOM 723 C CA . VAL A 1 94 ? 1.590 6.756 0.689 1.00 98.25 94 VAL A CA 1
ATOM 724 C C . VAL A 1 94 ? 0.867 7.766 1.577 1.00 98.25 94 VAL A C 1
ATOM 726 O O . VAL A 1 94 ? -0.351 7.681 1.731 1.00 98.25 94 VAL A O 1
ATOM 729 N N . ARG A 1 95 ? 1.583 8.764 2.112 1.00 98.25 95 ARG A N 1
ATOM 730 C CA . ARG A 1 95 ? 0.979 9.840 2.913 1.00 98.25 95 ARG A CA 1
ATOM 731 C C . ARG A 1 95 ? -0.033 10.651 2.116 1.00 98.25 95 ARG A C 1
ATOM 733 O O . ARG A 1 95 ? -1.095 10.958 2.646 1.00 98.25 95 ARG A O 1
ATOM 740 N N . GLN A 1 96 ? 0.277 10.983 0.863 1.00 98.25 96 GLN A N 1
ATOM 741 C CA . GLN A 1 96 ? -0.654 11.704 -0.001 1.00 98.25 96 GLN A CA 1
ATOM 742 C C . GLN A 1 96 ? -1.947 10.905 -0.194 1.00 98.25 96 GLN A C 1
ATOM 744 O O . GLN A 1 96 ? -3.027 11.441 0.041 1.00 98.25 96 GLN A O 1
ATOM 749 N N . GLN A 1 97 ? -1.840 9.623 -0.555 1.00 98.31 97 GLN A N 1
ATOM 750 C CA . GLN A 1 97 ? -3.006 8.758 -0.762 1.00 98.31 97 GLN A CA 1
ATOM 751 C C . GLN A 1 97 ? -3.823 8.579 0.529 1.00 98.31 97 GLN A C 1
ATOM 753 O O . GLN A 1 97 ? -5.051 8.575 0.492 1.00 98.31 97 GLN A O 1
ATOM 758 N N . TRP A 1 98 ? -3.153 8.455 1.680 1.00 98.56 98 TRP A N 1
ATOM 759 C CA . TRP A 1 98 ? -3.802 8.321 2.986 1.00 98.56 98 TRP A CA 1
ATOM 760 C C . TRP A 1 98 ? -4.610 9.566 3.364 1.00 98.56 98 TRP A C 1
ATOM 762 O O . TRP A 1 98 ? -5.778 9.458 3.736 1.00 98.56 98 TRP A O 1
ATOM 772 N N . LEU A 1 99 ? -4.008 10.750 3.221 1.00 98.44 99 LEU A N 1
ATOM 773 C CA . LEU A 1 99 ? -4.677 12.029 3.471 1.00 98.44 99 LEU A CA 1
ATOM 774 C C . LEU A 1 99 ? -5.853 12.242 2.508 1.00 98.44 99 LEU A C 1
ATOM 776 O O . LEU A 1 99 ? -6.929 12.659 2.929 1.00 98.44 99 LEU A O 1
ATOM 780 N N . GLU A 1 100 ? -5.678 11.911 1.228 1.00 98.44 100 GLU A N 1
ATOM 781 C CA . GLU A 1 100 ? -6.739 12.011 0.219 1.00 98.44 100 GLU A CA 1
ATOM 782 C C . GLU A 1 100 ? -7.906 11.044 0.490 1.00 98.44 100 GLU A C 1
ATOM 784 O O . GLU A 1 100 ? -9.063 11.356 0.202 1.00 98.44 100 GLU A O 1
ATOM 789 N N . ALA A 1 101 ? -7.636 9.896 1.117 1.00 98.31 101 ALA A N 1
ATOM 790 C CA . ALA A 1 101 ? -8.657 8.973 1.607 1.00 98.31 101 ALA A CA 1
ATOM 791 C C . ALA A 1 101 ? -9.374 9.449 2.891 1.00 98.31 101 ALA A C 1
ATOM 793 O O . ALA A 1 101 ? -10.280 8.761 3.364 1.00 98.31 101 ALA A O 1
ATOM 794 N N . GLY A 1 102 ? -8.995 10.603 3.451 1.00 98.19 102 GLY A N 1
ATOM 795 C CA . GLY A 1 102 ? -9.556 11.161 4.686 1.00 98.19 102 GLY A CA 1
ATOM 796 C C . GLY A 1 102 ? -8.852 10.700 5.964 1.00 98.19 102 GLY A C 1
ATOM 797 O O . GLY A 1 102 ? -9.380 10.907 7.057 1.00 98.19 102 GLY A O 1
ATOM 798 N N . GLY A 1 103 ? -7.690 10.053 5.846 1.00 96.88 103 GLY A N 1
ATOM 799 C CA . GLY A 1 103 ? -6.856 9.689 6.984 1.00 96.88 103 GLY A CA 1
ATOM 800 C C . GLY A 1 103 ? -6.147 10.900 7.596 1.00 96.88 103 GLY A C 1
ATOM 801 O O . GLY A 1 103 ? -5.997 11.944 6.964 1.00 96.88 103 GLY A O 1
ATOM 802 N N . THR A 1 104 ? -5.685 10.759 8.837 1.00 93.81 104 THR A N 1
ATOM 803 C CA . THR A 1 104 ? -4.900 11.778 9.556 1.00 93.81 104 THR A CA 1
ATOM 804 C C . THR A 1 104 ? -3.486 11.266 9.849 1.00 93.81 104 THR A C 1
ATOM 806 O O . THR A 1 104 ? -3.269 10.052 9.829 1.00 93.81 104 THR A O 1
ATOM 809 N N . LEU A 1 105 ? -2.537 12.181 10.093 1.00 82.88 105 LEU A N 1
ATOM 810 C CA . LEU A 1 105 ? -1.141 11.887 10.464 1.00 82.88 105 LEU A CA 1
ATOM 811 C C . LEU A 1 105 ? -0.906 12.008 11.971 1.00 82.88 105 LEU A C 1
ATOM 813 O O . LEU A 1 105 ? -1.590 12.852 12.594 1.00 82.88 105 LEU A O 1
#

pLDDT: mean 97.25, std 2.03, range [82.88, 98.62]

Mean predicted aligned error: 2.22 Å

Foldseek 3Di:
DADADELLVQDFLVCPVVSVVSSVVCCVVHLVRYQAYEAWEFADDPSTTDTHWAVPYDDDCLVVLLSNCVPPLPHHYHTPRDDPVCVVVSVVNVVVSNVSSVHDD

Sequence (105 aa):
LMVILDPVNLLHGDNIARRDAVIDEALELLLCDTAALHIKSYYMENGHVKSAPAGQGEMDYLPIFKRVVPRKPHIDLLLENTTPDTAPAALAYVRQQWLEAGGTL

Radius of gyration: 13.18 Å; Cα contacts (8 Å, |Δi|>4): 159; chains: 1; bounding box: 31×27×34 Å

Secondary structure (DSSP, 8-state):
--EEE-TGGG--TTTGGGHHHHHHHHHHHHSTTEEEEEE-EEEEETTEEEEE-TTSSS---HHHHHHHTTT-TT-EEEE-S--TTTHHHHHHHHHHHHHHTT---

Solvent-accessible surface area (backbone atoms only — not comparable to full-atom values): 5967 Å² total; per-residue (Å²): 133,73,42,73,45,43,68,62,81,76,48,38,60,92,45,50,95,46,41,68,61,57,44,52,52,48,48,72,75,41,48,90,45,40,60,32,35,48,40,48,17,27,42,82,54,98,64,35,67,38,83,26,30,28,80,42,66,75,57,73,59,43,70,57,31,52,65,38,31,88,77,47,66,81,56,47,76,41,82,37,74,56,51,86,85,48,38,64,58,22,50,53,43,52,51,52,35,35,45,75,35,69,36,76,134